Protein AF-A0A8K0L0D0-F1 (afdb_monomer_lite)

InterPro domains:
  IPR008979 Galactose-binding-like domain superfamily [SSF49785] (5-158)
  IPR013736 Xaa-Pro dipeptidyl-peptidase, C-terminal [PF08530] (2-153)

pLDDT: mean 93.92, std 4.26, range [81.12, 98.44]

Sequence (158 aa):
MSCADLDDMDVYILLRKLDKSGQPVLNLNIPWSDNLPIKTIAEIPEKERTEVILYAGPAGILRASHRAIDESRSMHPHWPFHPHEKEEKVTPGTVVRLDIGIWAMGIEYEAGESIQVEISGHIMGVNNFGTNKHSLNKGRHVVHFGAQHASRVILPFV

Secondary structure (DSSP, 8-state):
-EESS-S--EEEEEEEEE-TTSPBP-EESSPP-TT-S-SSGGGS-GGG-BTTTEE---EEEEEGGG----TTT-SBTTB---------PPPTT-----------------TT-EEEEEEESS--SSB-S--GGG----S-EE---BTTB---------

Structure (mmCIF, N/CA/C/O backbone):
data_AF-A0A8K0L0D0-F1
#
_entry.id   AF-A0A8K0L0D0-F1
#
loop_
_atom_site.group_PDB
_atom_site.id
_atom_site.type_symbol
_atom_site.label_atom_id
_atom_site.label_alt_id
_atom_site.label_comp_id
_atom_site.label_asym_id
_atom_site.label_entity_id
_atom_site.label_seq_id
_atom_site.pdbx_PDB_ins_code
_atom_site.Cartn_x
_atom_site.Cartn_y
_atom_site.Cartn_z
_atom_site.occupancy
_atom_site.B_iso_or_equiv
_atom_site.auth_seq_id
_atom_site.auth_comp_id
_atom_site.auth_asym_id
_atom_site.auth_atom_id
_atom_site.pdbx_PDB_model_num
ATOM 1 N N . MET A 1 1 ? -3.083 -4.996 12.586 1.00 97.06 1 MET A N 1
ATOM 2 C CA . MET A 1 1 ? -2.255 -3.787 12.790 1.00 97.06 1 MET A CA 1
ATOM 3 C C . MET A 1 1 ? -2.610 -3.146 14.123 1.00 97.06 1 MET A C 1
ATOM 5 O O . MET A 1 1 ? -3.669 -3.457 14.650 1.00 97.06 1 MET A O 1
ATOM 9 N N . SER A 1 2 ? -1.751 -2.298 14.682 1.00 97.94 2 SER A N 1
ATOM 10 C CA . SER A 1 2 ? -2.038 -1.532 15.907 1.00 97.94 2 SER A CA 1
ATOM 11 C C . SER A 1 2 ? -1.347 -0.168 15.880 1.00 97.94 2 SER A C 1
ATOM 13 O O . SER A 1 2 ? -0.314 -0.017 15.227 1.00 97.94 2 SER A O 1
ATOM 15 N N . CYS A 1 3 ? -1.869 0.788 16.644 1.00 98.44 3 CYS A N 1
ATOM 16 C CA . CYS A 1 3 ? -1.255 2.090 16.903 1.00 98.44 3 CYS A CA 1
ATOM 17 C C . CYS A 1 3 ? -1.426 2.423 18.386 1.00 98.44 3 CYS A C 1
ATOM 19 O O . CYS A 1 3 ? -2.513 2.231 18.920 1.00 98.44 3 CYS A O 1
ATOM 21 N N . ALA A 1 4 ? -0.365 2.863 19.064 1.00 98.19 4 ALA A N 1
ATOM 22 C CA . ALA A 1 4 ? -0.415 3.216 20.488 1.00 98.19 4 ALA A CA 1
ATOM 23 C C . ALA A 1 4 ? -0.760 4.696 20.732 1.00 98.19 4 ALA A C 1
ATOM 25 O O . ALA A 1 4 ? -1.119 5.064 21.846 1.00 98.19 4 ALA A O 1
ATOM 26 N N . ASP A 1 5 ? -0.646 5.533 19.701 1.00 98.06 5 ASP A N 1
ATOM 27 C CA . ASP A 1 5 ? -0.674 6.994 19.816 1.00 98.06 5 ASP A CA 1
ATOM 28 C C . ASP A 1 5 ? -2.020 7.621 19.411 1.00 98.06 5 ASP A C 1
ATOM 30 O O . ASP A 1 5 ? -2.241 8.814 19.646 1.00 98.06 5 ASP A O 1
ATOM 34 N N . LEU A 1 6 ? -2.900 6.834 18.784 1.00 97.88 6 LEU A N 1
ATOM 35 C CA . LEU A 1 6 ? -4.211 7.249 18.291 1.00 97.88 6 LEU A CA 1
ATOM 36 C C . LEU A 1 6 ? -5.202 6.083 18.339 1.00 97.88 6 LEU A C 1
ATOM 38 O O . LEU A 1 6 ? -4.806 4.918 18.312 1.00 97.88 6 LEU A O 1
ATOM 42 N N . ASP A 1 7 ? -6.489 6.414 18.384 1.00 97.88 7 ASP A N 1
ATOM 43 C CA . ASP A 1 7 ? -7.604 5.471 18.370 1.00 97.88 7 ASP A CA 1
ATOM 44 C C . ASP A 1 7 ? -8.116 5.126 16.953 1.00 97.88 7 ASP A C 1
ATOM 46 O O . ASP A 1 7 ? -9.210 4.584 16.771 1.00 97.88 7 ASP A O 1
ATOM 50 N N . ASP A 1 8 ? -7.328 5.447 15.926 1.00 97.75 8 ASP A N 1
ATOM 51 C CA . ASP A 1 8 ? -7.630 5.197 14.520 1.00 97.75 8 ASP A CA 1
ATOM 52 C C . ASP A 1 8 ? -6.338 5.126 13.689 1.00 97.75 8 ASP A C 1
ATOM 54 O O . ASP A 1 8 ? -5.265 5.519 14.152 1.00 97.75 8 ASP A O 1
ATOM 58 N N . MET A 1 9 ? -6.434 4.601 12.467 1.00 97.88 9 MET A N 1
ATOM 59 C CA . MET A 1 9 ? -5.317 4.485 11.522 1.00 97.88 9 MET A CA 1
ATOM 60 C C . MET A 1 9 ? -5.841 4.517 10.083 1.00 97.88 9 MET A C 1
ATOM 62 O O . MET A 1 9 ? -6.617 3.646 9.701 1.00 97.88 9 MET A O 1
ATOM 66 N N . ASP A 1 10 ? -5.355 5.440 9.260 1.00 97.44 10 ASP A N 1
ATOM 67 C CA . ASP A 1 10 ? -5.426 5.341 7.802 1.00 97.44 10 ASP A CA 1
ATOM 68 C C . ASP A 1 10 ? -4.268 4.474 7.311 1.00 97.44 10 ASP A C 1
ATOM 70 O O . ASP A 1 10 ? -3.099 4.785 7.558 1.00 97.44 10 ASP A O 1
ATOM 74 N N . VAL A 1 11 ? -4.580 3.379 6.626 1.00 97.69 11 VAL A N 1
ATOM 75 C CA . VAL A 1 11 ? -3.593 2.433 6.105 1.00 97.69 11 VAL A CA 1
ATOM 76 C C . VAL A 1 11 ? -3.693 2.390 4.592 1.00 97.69 11 VAL A C 1
ATOM 78 O O . VAL A 1 11 ? -4.766 2.159 4.039 1.00 97.69 11 VAL A O 1
ATOM 81 N N . TYR A 1 12 ? -2.554 2.592 3.941 1.00 96.62 12 TYR A N 1
ATOM 82 C CA . TYR A 1 12 ? -2.384 2.572 2.498 1.00 96.62 12 TYR A CA 1
ATOM 83 C C . TYR A 1 12 ? -1.539 1.361 2.121 1.00 96.62 12 TYR A C 1
ATOM 85 O O . TYR A 1 12 ? -0.509 1.101 2.747 1.00 96.62 12 TYR A O 1
ATOM 93 N N . ILE A 1 13 ? -1.969 0.653 1.085 1.00 97.31 13 ILE A N 1
ATOM 94 C CA . ILE A 1 13 ? -1.271 -0.471 0.471 1.00 97.31 13 ILE A CA 1
ATOM 95 C C . ILE A 1 13 ? -0.957 -0.100 -0.973 1.00 97.31 13 ILE A C 1
ATOM 97 O O . ILE A 1 13 ? -1.816 0.451 -1.662 1.00 97.31 13 ILE A O 1
ATOM 101 N N . LEU A 1 14 ? 0.243 -0.431 -1.438 1.00 96.94 14 LEU A N 1
ATOM 102 C CA . LEU A 1 14 ? 0.606 -0.385 -2.852 1.00 96.94 14 LEU A CA 1
ATOM 103 C C . LEU A 1 14 ? 1.328 -1.678 -3.224 1.00 96.94 14 LEU A C 1
ATOM 105 O O . LEU A 1 14 ? 2.245 -2.101 -2.521 1.00 96.94 14 LEU A O 1
ATOM 109 N N . LEU A 1 15 ? 0.923 -2.298 -4.330 1.00 96.81 15 LEU A N 1
ATOM 110 C CA . LEU A 1 15 ? 1.642 -3.428 -4.910 1.00 96.81 15 LEU A CA 1
ATOM 111 C C . LEU A 1 15 ? 2.487 -2.937 -6.083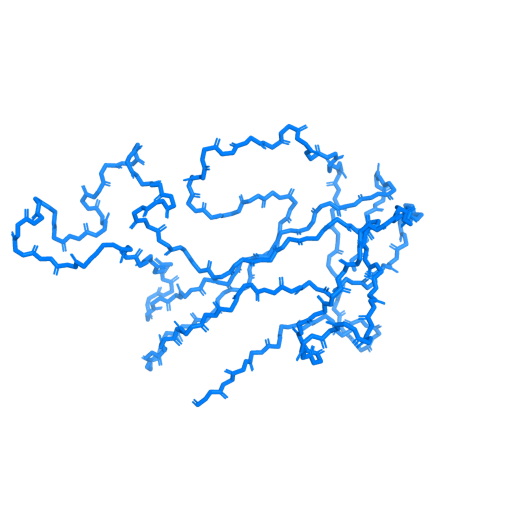 1.00 96.81 15 LEU A C 1
ATOM 113 O O . LEU A 1 15 ? 1.940 -2.619 -7.134 1.00 96.81 15 LEU A O 1
ATOM 117 N N . ARG A 1 16 ? 3.812 -2.880 -5.934 1.00 96.25 16 ARG A N 1
ATOM 118 C CA . ARG A 1 16 ? 4.705 -2.517 -7.043 1.00 96.25 16 ARG A CA 1
ATOM 119 C C . ARG A 1 16 ? 5.211 -3.745 -7.772 1.00 96.25 16 ARG A C 1
ATOM 121 O O . ARG A 1 16 ? 5.564 -4.748 -7.154 1.00 96.25 16 ARG A O 1
ATOM 128 N N . LYS A 1 17 ? 5.330 -3.624 -9.090 1.00 97.19 17 LYS A N 1
ATOM 129 C CA . LYS A 1 17 ? 6.169 -4.511 -9.892 1.00 97.19 17 LYS A CA 1
ATOM 130 C C . LYS A 1 17 ? 7.613 -4.016 -9.831 1.00 97.19 17 LYS A C 1
ATOM 132 O O . LYS A 1 17 ? 7.862 -2.826 -10.012 1.00 97.19 17 LYS A O 1
ATOM 137 N N . LEU A 1 18 ? 8.543 -4.928 -9.588 1.00 98.00 18 LEU A N 1
ATOM 138 C CA . LEU A 1 18 ? 9.977 -4.701 -9.689 1.00 98.00 18 LEU A CA 1
ATOM 139 C C . LEU A 1 18 ? 10.521 -5.464 -10.896 1.00 98.00 18 LEU A C 1
ATOM 141 O O . LEU A 1 18 ? 10.148 -6.620 -11.114 1.00 98.00 18 LEU A O 1
ATOM 145 N N . ASP A 1 19 ? 11.410 -4.830 -11.653 1.00 97.31 19 ASP A N 1
ATOM 146 C CA . ASP A 1 19 ? 12.125 -5.481 -12.746 1.00 97.31 19 ASP A CA 1
ATOM 147 C C . ASP A 1 19 ? 13.165 -6.496 -12.226 1.00 97.31 19 ASP A C 1
ATOM 149 O O . ASP A 1 19 ? 13.352 -6.685 -11.020 1.00 97.31 19 ASP A O 1
ATOM 153 N N . LYS A 1 20 ? 13.885 -7.148 -13.145 1.00 98.00 20 LYS A N 1
ATOM 154 C CA . LYS A 1 20 ? 14.907 -8.166 -12.825 1.00 98.00 20 LYS A CA 1
ATOM 155 C C . LYS A 1 20 ? 16.096 -7.631 -12.020 1.00 98.00 20 LYS A C 1
ATOM 157 O O . LYS A 1 20 ? 16.855 -8.415 -11.457 1.00 98.00 20 LYS A O 1
ATOM 162 N N . SER A 1 21 ? 16.282 -6.314 -11.993 1.00 97.44 21 SER A N 1
ATOM 163 C CA . SER A 1 21 ? 17.300 -5.630 -11.193 1.00 97.44 21 SER A CA 1
ATOM 164 C C . SER A 1 21 ? 16.758 -5.117 -9.853 1.00 97.44 21 SER A C 1
ATOM 166 O O . SER A 1 21 ? 17.490 -4.491 -9.085 1.00 97.44 21 SER A O 1
ATOM 168 N N . GLY A 1 22 ? 15.486 -5.396 -9.554 1.00 97.06 22 GLY A N 1
ATOM 169 C CA . GLY A 1 22 ? 14.802 -4.947 -8.349 1.00 97.06 22 GLY A CA 1
ATOM 170 C C . GLY A 1 22 ? 14.352 -3.487 -8.403 1.00 97.06 22 GLY A C 1
ATOM 171 O O . GLY A 1 22 ? 14.004 -2.938 -7.359 1.00 97.06 22 GLY A O 1
ATOM 172 N N . GLN A 1 23 ? 14.368 -2.836 -9.572 1.00 96.25 23 GLN A N 1
ATOM 173 C CA . GLN A 1 23 ? 13.918 -1.449 -9.700 1.00 96.25 23 GLN A CA 1
ATOM 174 C C . GLN A 1 23 ? 12.399 -1.372 -9.903 1.00 96.25 23 GLN A C 1
ATOM 176 O O . GLN A 1 23 ? 11.848 -2.177 -10.657 1.00 96.25 23 GLN A O 1
ATOM 181 N N . PRO A 1 24 ? 11.703 -0.406 -9.271 1.00 94.81 24 PRO A N 1
ATOM 182 C CA . PRO A 1 24 ? 10.275 -0.206 -9.487 1.00 94.81 24 PRO A CA 1
ATOM 183 C C . PRO A 1 24 ? 9.935 0.099 -10.947 1.00 94.81 24 PRO A C 1
ATOM 185 O O . PRO A 1 24 ? 10.475 1.030 -11.545 1.00 94.81 24 PRO A O 1
ATOM 188 N N . VAL A 1 25 ? 8.979 -0.649 -11.491 1.00 94.75 25 VAL A N 1
ATOM 189 C CA . VAL A 1 25 ? 8.440 -0.441 -12.834 1.00 94.75 25 VAL A CA 1
ATOM 190 C C . VAL A 1 25 ? 7.230 0.481 -12.748 1.00 94.75 25 VAL A C 1
ATOM 192 O O . VAL A 1 25 ? 6.316 0.263 -11.954 1.00 94.75 25 VAL A O 1
ATOM 195 N N . LEU A 1 26 ? 7.212 1.501 -13.601 1.00 94.25 26 LEU A N 1
ATOM 196 C CA . LEU A 1 26 ? 6.031 2.317 -13.858 1.00 94.25 26 LEU A CA 1
ATOM 197 C C . LEU A 1 26 ? 5.438 1.916 -15.209 1.00 94.25 26 LEU A C 1
ATOM 199 O O . LEU A 1 26 ? 6.172 1.609 -16.146 1.00 94.25 26 LEU A O 1
ATOM 203 N N . ASN A 1 27 ? 4.115 1.952 -15.316 1.00 93.00 27 ASN A N 1
ATOM 204 C CA . ASN A 1 27 ? 3.415 1.825 -16.587 1.00 93.00 27 ASN A CA 1
ATOM 205 C C . ASN A 1 27 ? 3.038 3.212 -17.121 1.00 93.00 27 ASN A C 1
ATOM 207 O O . ASN A 1 27 ? 2.626 4.077 -16.350 1.00 93.00 27 ASN A O 1
ATOM 211 N N . LEU A 1 28 ? 3.144 3.416 -18.435 1.00 93.56 28 LEU A N 1
ATOM 212 C CA . LEU A 1 28 ? 2.602 4.599 -19.098 1.00 93.56 28 LEU A CA 1
ATOM 213 C C . LEU A 1 28 ? 1.125 4.343 -19.436 1.00 93.56 28 LEU A C 1
ATOM 215 O O . LEU A 1 28 ? 0.800 3.374 -20.118 1.00 93.56 28 LEU A O 1
ATOM 219 N N . ASN A 1 29 ? 0.225 5.203 -18.962 1.00 90.88 29 ASN A N 1
ATOM 220 C CA . ASN A 1 29 ? -1.223 5.038 -19.161 1.00 90.88 29 ASN A CA 1
ATOM 221 C C . ASN A 1 29 ? -1.692 5.423 -20.567 1.00 90.88 29 ASN A C 1
ATOM 223 O O . ASN A 1 29 ? -2.797 5.071 -20.974 1.00 90.88 29 ASN A O 1
ATOM 227 N N . ILE A 1 30 ? -0.858 6.150 -21.307 1.00 88.25 30 ILE A N 1
ATOM 228 C CA . ILE A 1 30 ? -1.079 6.449 -22.718 1.00 88.25 30 ILE A CA 1
ATOM 229 C C . ILE A 1 30 ? -0.272 5.468 -23.576 1.00 88.25 30 ILE A C 1
ATOM 231 O O . ILE A 1 30 ? 0.855 5.133 -23.209 1.00 88.25 30 ILE A O 1
ATOM 235 N N . PRO A 1 31 ? -0.807 5.009 -24.721 1.00 88.25 31 PRO A N 1
ATOM 236 C CA . PRO A 1 31 ? -0.075 4.109 -25.596 1.00 88.25 31 PRO A CA 1
ATOM 237 C C . PRO A 1 31 ? 1.250 4.722 -26.048 1.00 88.25 31 PRO A C 1
ATOM 239 O O . PRO A 1 31 ? 1.294 5.863 -26.519 1.00 88.25 31 PRO A O 1
ATOM 242 N N . TRP A 1 32 ? 2.321 3.935 -25.962 1.00 89.50 32 TRP A N 1
ATOM 243 C CA . TRP A 1 32 ? 3.573 4.270 -26.626 1.00 89.50 32 TRP A CA 1
ATOM 244 C C . TRP A 1 32 ? 3.311 4.446 -28.125 1.00 89.50 32 TRP A C 1
ATOM 246 O O . TRP A 1 32 ? 2.723 3.579 -28.769 1.00 89.50 32 TRP A O 1
ATOM 256 N N . SER A 1 33 ? 3.713 5.590 -28.678 1.00 87.44 33 SER A N 1
ATOM 257 C CA . SER A 1 33 ? 3.561 5.890 -30.102 1.00 87.44 33 SER A CA 1
ATOM 258 C C . SER A 1 33 ? 4.711 6.752 -30.608 1.00 87.44 33 SER A C 1
ATOM 260 O O . SER A 1 33 ? 5.366 7.464 -29.840 1.00 87.44 33 SER A O 1
ATOM 262 N N . ASP A 1 34 ? 4.942 6.716 -31.920 1.00 85.94 34 ASP A N 1
ATOM 263 C CA . ASP A 1 34 ? 6.039 7.456 -32.551 1.00 85.94 34 ASP A CA 1
ATOM 264 C C . ASP A 1 34 ? 5.919 8.972 -32.369 1.00 85.94 34 ASP A C 1
ATOM 266 O O . ASP A 1 34 ? 6.938 9.658 -32.282 1.00 85.94 34 ASP A O 1
ATOM 270 N N . ASN A 1 35 ? 4.689 9.465 -32.206 1.00 87.19 35 ASN A N 1
ATOM 271 C CA . ASN A 1 35 ? 4.370 10.878 -32.015 1.00 87.19 35 ASN A CA 1
ATOM 272 C C . ASN A 1 35 ? 4.651 11.393 -30.595 1.00 87.19 35 ASN A C 1
ATOM 274 O O . ASN A 1 35 ? 4.577 12.602 -30.372 1.00 87.19 35 ASN A O 1
ATOM 278 N N . LEU A 1 36 ? 4.955 10.519 -29.628 1.00 89.19 36 LEU A N 1
ATOM 279 C CA . LEU A 1 36 ? 5.376 10.976 -28.306 1.00 89.19 36 LEU A CA 1
ATOM 280 C C . LEU A 1 36 ? 6.807 11.535 -28.380 1.00 89.19 36 LEU A C 1
ATOM 282 O O . LEU A 1 36 ? 7.697 10.859 -28.913 1.00 89.19 36 LEU A O 1
ATOM 286 N N . PRO A 1 37 ? 7.051 12.736 -27.814 1.00 87.88 37 PRO A N 1
ATOM 287 C CA . PRO A 1 37 ? 8.378 13.354 -27.792 1.00 87.88 37 PRO A CA 1
ATOM 288 C C . PRO A 1 37 ? 9.355 12.626 -26.857 1.00 87.88 37 PRO A C 1
ATOM 290 O O . PRO A 1 37 ? 10.554 12.874 -26.916 1.00 87.88 37 PRO A O 1
ATOM 293 N N . ILE A 1 38 ? 8.837 11.735 -26.010 1.00 89.88 38 ILE A N 1
ATOM 294 C CA . ILE A 1 38 ? 9.576 10.884 -25.079 1.00 89.88 38 ILE A CA 1
ATOM 295 C C . ILE A 1 38 ? 9.537 9.428 -25.548 1.00 89.88 38 ILE A C 1
ATOM 297 O O . ILE A 1 38 ? 8.541 8.977 -26.122 1.00 89.88 38 ILE A O 1
ATOM 301 N N . LYS A 1 39 ? 10.603 8.681 -25.272 1.00 90.19 39 LYS A N 1
ATOM 302 C CA . LYS A 1 39 ? 10.738 7.253 -25.596 1.00 90.19 39 LYS A CA 1
ATOM 303 C C . LYS A 1 39 ? 10.899 6.371 -24.363 1.00 90.19 39 LYS A C 1
ATOM 305 O O . LYS A 1 39 ? 1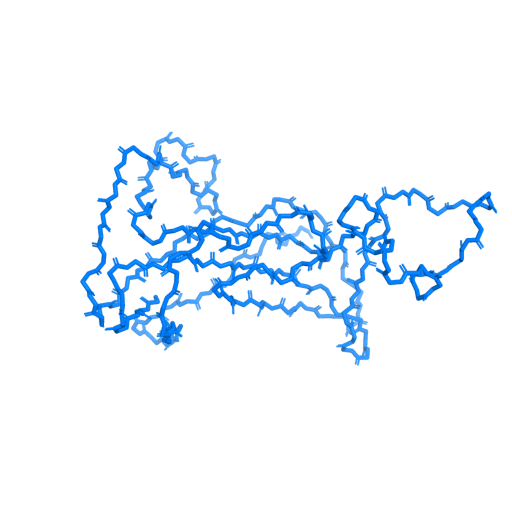0.719 5.161 -24.461 1.00 90.19 39 LYS A O 1
ATOM 310 N N . THR A 1 40 ? 11.175 6.960 -23.201 1.00 91.94 40 THR A N 1
ATOM 311 C CA . THR A 1 40 ? 11.257 6.244 -21.924 1.00 91.94 40 THR A CA 1
ATOM 312 C C . THR A 1 40 ? 10.566 7.017 -20.802 1.00 91.94 40 THR A C 1
ATOM 314 O O . THR A 1 40 ? 10.425 8.237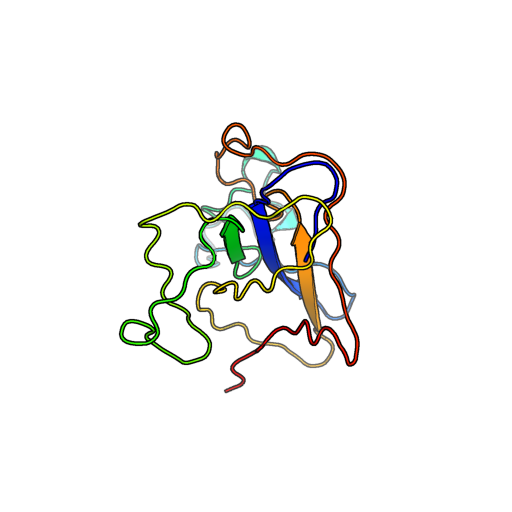 -20.855 1.00 91.94 40 THR A O 1
ATOM 317 N N . ILE A 1 41 ? 10.154 6.323 -19.736 1.00 92.19 41 ILE A N 1
ATOM 318 C CA . ILE A 1 41 ? 9.568 6.971 -18.546 1.00 92.19 41 ILE A CA 1
ATOM 319 C C . ILE A 1 41 ? 10.586 7.890 -17.853 1.00 92.19 41 ILE A C 1
ATOM 321 O O . ILE A 1 41 ? 10.215 8.915 -17.281 1.00 92.19 41 ILE A O 1
ATOM 325 N N . ALA A 1 42 ? 11.876 7.553 -17.934 1.00 91.44 42 ALA A N 1
ATOM 326 C CA . ALA A 1 42 ? 12.955 8.348 -17.360 1.00 91.44 42 ALA A CA 1
ATOM 327 C C . ALA A 1 42 ? 13.066 9.749 -17.991 1.00 91.44 42 ALA A C 1
ATOM 329 O O . ALA A 1 42 ? 13.456 10.688 -17.300 1.00 91.44 42 ALA A O 1
ATOM 330 N N . GLU A 1 43 ? 12.670 9.906 -19.257 1.00 93.88 43 GLU A N 1
ATOM 331 C CA . GLU A 1 43 ? 12.650 11.195 -19.962 1.00 93.88 43 GLU A CA 1
ATOM 332 C C . GLU A 1 43 ? 11.496 12.111 -19.534 1.00 93.88 43 GLU A C 1
ATOM 334 O O . GLU A 1 43 ? 11.556 13.314 -19.785 1.00 93.88 43 GLU A O 1
ATOM 339 N N . ILE A 1 44 ? 10.458 11.583 -18.870 1.00 92.62 44 ILE A N 1
ATOM 340 C CA . ILE A 1 44 ? 9.334 12.397 -18.392 1.00 92.62 44 ILE A CA 1
ATOM 341 C C . ILE A 1 44 ? 9.847 13.356 -17.311 1.00 92.62 44 ILE A C 1
ATOM 343 O O . ILE A 1 44 ? 10.368 12.875 -16.290 1.00 92.62 44 ILE A O 1
ATOM 347 N N . PRO A 1 45 ? 9.672 14.683 -17.472 1.00 91.88 45 PRO A N 1
ATOM 348 C CA . PRO A 1 45 ? 10.036 15.655 -16.450 1.00 91.88 45 PRO A CA 1
ATOM 349 C C . PRO A 1 45 ? 9.355 15.336 -15.120 1.00 91.88 45 PRO A C 1
ATOM 351 O O . PRO A 1 45 ? 8.164 15.047 -15.087 1.00 91.88 45 PRO A O 1
ATOM 354 N N . GLU A 1 46 ? 10.080 15.426 -14.005 1.00 88.88 46 GLU A N 1
ATOM 355 C CA . GLU A 1 46 ? 9.566 15.039 -12.679 1.00 88.88 46 GLU A CA 1
ATOM 356 C C . GLU A 1 46 ? 8.229 15.713 -12.329 1.00 88.88 46 GLU A C 1
ATOM 358 O O . GLU A 1 46 ? 7.299 15.051 -11.881 1.00 88.88 46 GLU A O 1
ATOM 363 N N . LYS A 1 47 ? 8.092 17.009 -12.636 1.00 88.75 47 LYS A N 1
ATOM 364 C CA . LYS A 1 47 ? 6.858 17.788 -12.424 1.00 88.75 47 LYS A CA 1
ATOM 365 C C . LYS A 1 47 ? 5.642 17.269 -13.214 1.00 88.75 47 LYS A C 1
ATOM 367 O O . LYS A 1 47 ? 4.513 17.599 -12.872 1.00 88.75 47 LYS A O 1
ATOM 372 N N . GLU A 1 48 ? 5.875 16.513 -14.285 1.00 89.44 48 GLU A N 1
ATOM 373 C CA . GLU A 1 48 ? 4.848 15.937 -15.162 1.00 89.44 48 GLU A CA 1
ATOM 374 C C . GLU A 1 48 ? 4.545 14.475 -14.804 1.00 89.44 48 GLU A C 1
ATOM 376 O O . GLU A 1 48 ? 3.522 13.946 -15.236 1.00 89.44 48 GLU A O 1
ATOM 381 N N . ARG A 1 49 ? 5.371 13.835 -13.958 1.00 91.38 49 ARG A N 1
ATOM 382 C CA . ARG A 1 49 ? 5.160 12.469 -13.453 1.00 91.38 49 ARG A CA 1
ATOM 383 C C . ARG A 1 49 ? 3.993 12.439 -12.470 1.00 91.38 49 ARG A C 1
ATOM 385 O O . ARG A 1 49 ? 4.164 12.496 -11.254 1.00 91.38 49 ARG A O 1
ATOM 392 N N . THR A 1 50 ? 2.797 12.356 -13.028 1.00 92.38 50 THR A N 1
ATOM 393 C CA . THR A 1 50 ? 1.518 12.337 -12.315 1.00 92.38 50 THR A CA 1
ATOM 394 C C . THR A 1 50 ? 0.801 11.021 -12.572 1.00 92.38 50 THR A C 1
ATOM 396 O O . THR A 1 50 ? 1.068 10.352 -13.573 1.00 92.38 50 THR A O 1
ATOM 399 N N . GLU A 1 51 ? -0.123 10.646 -11.689 1.00 91.12 51 GLU A N 1
ATOM 400 C CA . GLU A 1 51 ? -0.878 9.394 -11.836 1.00 91.12 51 GLU A CA 1
ATOM 401 C C . GLU A 1 51 ? -1.720 9.334 -13.126 1.00 91.12 51 GLU A C 1
ATOM 403 O O . GLU A 1 51 ? -2.083 8.261 -13.600 1.00 91.12 51 GLU A O 1
ATOM 408 N N . VAL A 1 52 ? -2.008 10.499 -13.719 1.00 89.81 52 VAL A N 1
ATOM 409 C CA . VAL A 1 52 ? -2.749 10.619 -14.980 1.00 89.81 52 VAL A CA 1
ATOM 410 C C . VAL A 1 52 ? -2.003 9.910 -16.106 1.00 89.81 52 VAL A C 1
ATOM 412 O O . VAL A 1 52 ? -2.612 9.190 -16.894 1.00 89.81 52 VAL A O 1
ATOM 415 N N . ILE A 1 53 ? -0.682 10.079 -16.172 1.00 92.06 53 ILE A N 1
ATOM 416 C CA . ILE A 1 53 ? 0.141 9.500 -17.240 1.00 92.06 53 ILE A CA 1
ATOM 417 C C . ILE A 1 53 ? 0.944 8.283 -16.785 1.00 92.06 53 ILE A C 1
ATOM 419 O O . ILE A 1 53 ? 1.324 7.477 -17.630 1.00 92.06 53 ILE A O 1
ATOM 423 N N . LEU A 1 54 ? 1.194 8.127 -15.485 1.00 94.56 54 LEU A N 1
ATOM 424 C CA . LEU A 1 54 ? 2.005 7.046 -14.937 1.00 94.56 54 LEU A CA 1
ATOM 425 C C . LEU A 1 54 ? 1.241 6.239 -13.906 1.00 94.56 54 LEU A C 1
ATOM 427 O O . LEU A 1 54 ? 0.574 6.774 -13.032 1.00 94.56 54 LEU A O 1
ATOM 431 N N . TYR A 1 55 ? 1.433 4.934 -13.948 1.00 93.50 55 TYR A N 1
ATOM 432 C CA . TYR A 1 55 ? 0.809 4.011 -13.028 1.00 93.50 55 TYR A CA 1
ATOM 433 C C . TYR A 1 55 ? 1.860 3.198 -12.275 1.00 93.50 55 TYR A C 1
ATOM 435 O O . TYR A 1 55 ? 2.729 2.574 -12.882 1.00 93.50 55 TYR A O 1
ATOM 443 N N . ALA A 1 56 ? 1.791 3.236 -10.942 1.00 94.62 56 ALA A N 1
ATOM 444 C CA . ALA A 1 56 ? 2.780 2.619 -10.053 1.00 94.62 56 ALA A CA 1
ATOM 445 C C . ALA A 1 56 ? 2.397 1.225 -9.541 1.00 94.62 56 ALA A C 1
ATOM 447 O O . ALA A 1 56 ? 3.236 0.560 -8.935 1.00 94.62 56 ALA A O 1
ATOM 448 N N . GLY A 1 57 ? 1.151 0.799 -9.748 1.00 95.00 57 GLY A N 1
ATOM 449 C CA . GLY A 1 57 ? 0.634 -0.447 -9.194 1.00 95.00 57 GLY A CA 1
ATOM 450 C C . GLY A 1 57 ? -0.699 -0.276 -8.465 1.00 95.00 57 GLY A C 1
ATOM 451 O O . GLY A 1 57 ? -1.101 0.854 -8.171 1.00 95.00 57 GLY A O 1
ATOM 452 N N . PRO A 1 58 ? -1.413 -1.384 -8.200 1.00 94.88 58 PRO A N 1
ATOM 453 C CA . PRO A 1 58 ? -2.735 -1.318 -7.607 1.00 94.88 58 PRO A CA 1
ATOM 454 C C . PRO A 1 58 ? -2.624 -0.964 -6.134 1.00 94.88 58 PRO A C 1
ATOM 456 O O . PRO A 1 58 ? -1.742 -1.442 -5.413 1.00 94.88 58 PRO A O 1
ATOM 459 N N . ALA A 1 59 ? -3.533 -0.098 -5.704 1.00 94.88 59 ALA A N 1
ATOM 460 C CA . ALA A 1 59 ? -3.544 0.456 -4.366 1.00 94.88 59 ALA A CA 1
ATOM 461 C C . ALA A 1 59 ? -4.785 0.012 -3.589 1.00 94.88 59 ALA A C 1
ATOM 463 O O . ALA A 1 59 ? -5.841 -0.262 -4.161 1.00 94.88 59 ALA A O 1
ATOM 464 N N . GLY A 1 60 ? -4.646 -0.028 -2.270 1.00 95.44 60 GLY A N 1
ATOM 465 C CA . GLY A 1 60 ? -5.741 -0.196 -1.324 1.00 95.44 60 GLY A CA 1
ATOM 466 C C . GLY A 1 60 ? -5.637 0.853 -0.225 1.00 95.44 60 GLY A C 1
ATOM 467 O O . GLY A 1 60 ? -4.537 1.260 0.147 1.00 95.44 60 GLY A O 1
ATOM 468 N N . ILE A 1 61 ? -6.773 1.302 0.296 1.00 95.56 61 ILE A N 1
ATOM 469 C CA . ILE A 1 61 ? -6.827 2.237 1.421 1.00 95.56 61 ILE A CA 1
ATOM 470 C C . ILE A 1 61 ? -7.963 1.839 2.356 1.00 95.56 61 ILE A C 1
ATOM 472 O O . ILE A 1 61 ? -9.063 1.528 1.905 1.00 95.56 61 ILE A O 1
ATOM 476 N N . LEU A 1 62 ? -7.705 1.865 3.661 1.00 97.44 62 LEU A N 1
ATOM 477 C CA . LEU A 1 62 ? -8.742 1.684 4.669 1.00 97.44 62 LEU A CA 1
ATOM 478 C C . LEU A 1 62 ? -8.425 2.496 5.924 1.00 97.44 62 LEU A C 1
ATOM 480 O O . LEU A 1 62 ? -7.307 2.449 6.440 1.00 97.44 62 LEU A O 1
ATOM 484 N N . ARG A 1 63 ? -9.441 3.185 6.449 1.00 97.75 63 ARG A N 1
ATOM 485 C CA . ARG A 1 63 ? -9.437 3.726 7.810 1.00 97.75 63 ARG A CA 1
ATOM 486 C C . ARG A 1 63 ? -9.895 2.644 8.782 1.00 97.75 63 ARG A C 1
ATOM 488 O O . ARG A 1 63 ? -10.965 2.067 8.597 1.00 97.75 63 ARG A O 1
ATOM 495 N N . ALA A 1 64 ? -9.112 2.369 9.820 1.00 98.12 64 ALA A N 1
ATOM 496 C CA . ALA A 1 64 ? -9.334 1.250 10.732 1.00 98.12 64 ALA A CA 1
ATOM 497 C C . ALA A 1 64 ? -10.688 1.301 11.456 1.00 98.12 64 ALA A C 1
ATOM 499 O O . ALA A 1 64 ? -11.282 0.248 11.709 1.00 98.12 64 ALA A O 1
ATOM 500 N N . SER A 1 65 ? -11.210 2.491 11.756 1.00 98.19 65 SER A N 1
ATOM 501 C CA . SER A 1 65 ? -12.556 2.645 12.319 1.00 98.19 65 SER A CA 1
ATOM 502 C C . SER A 1 65 ? -13.686 2.258 11.359 1.00 98.19 65 SER A C 1
ATOM 504 O O . SER A 1 65 ? -14.764 1.893 11.815 1.00 98.19 65 SER A O 1
ATOM 506 N N . HIS A 1 66 ? -13.440 2.221 10.049 1.00 98.06 66 HIS A N 1
ATOM 507 C CA . HIS A 1 66 ? -14.411 1.802 9.033 1.00 98.06 66 HIS A CA 1
ATOM 508 C C . HIS A 1 66 ? -14.236 0.346 8.572 1.00 98.06 66 HIS A C 1
ATOM 510 O O . HIS A 1 66 ? -14.783 -0.052 7.548 1.00 98.06 66 HIS A O 1
ATOM 516 N N . ARG A 1 67 ? -13.498 -0.475 9.324 1.00 97.88 67 ARG A N 1
ATOM 517 C CA . ARG A 1 67 ? -13.186 -1.876 8.975 1.00 97.88 67 ARG A CA 1
ATOM 518 C C . ARG A 1 67 ? -14.382 -2.835 8.904 1.00 97.88 67 ARG A C 1
ATOM 520 O O . ARG A 1 67 ? -14.165 -4.009 8.625 1.00 97.88 67 ARG A O 1
ATOM 527 N N . ALA A 1 68 ? -15.600 -2.398 9.233 1.00 97.94 68 ALA A N 1
ATOM 528 C CA . ALA A 1 68 ? -16.787 -3.249 9.163 1.00 97.94 68 ALA A CA 1
ATOM 529 C C . ALA A 1 68 ? -16.955 -3.814 7.743 1.00 97.94 68 ALA A C 1
ATOM 531 O O . ALA A 1 68 ? -16.644 -3.126 6.773 1.00 97.94 68 ALA A O 1
ATOM 532 N N . ILE A 1 69 ? -17.434 -5.051 7.622 1.00 97.69 69 ILE A N 1
ATOM 533 C CA . ILE A 1 69 ? -17.657 -5.726 6.338 1.00 97.69 69 ILE A CA 1
ATOM 534 C C . ILE A 1 69 ? -19.102 -6.211 6.305 1.00 97.69 69 ILE A C 1
ATOM 536 O O . ILE A 1 69 ? -19.571 -6.813 7.271 1.00 97.69 69 ILE A O 1
ATOM 540 N N . ASP A 1 70 ? -19.793 -5.954 5.198 1.00 97.50 70 ASP A N 1
ATOM 541 C CA . ASP A 1 70 ? -21.073 -6.586 4.885 1.00 97.50 70 ASP A CA 1
ATOM 542 C C . ASP A 1 70 ? -20.847 -7.685 3.843 1.00 97.50 70 ASP A C 1
ATOM 544 O O . ASP A 1 70 ? -20.803 -7.437 2.636 1.00 97.50 70 ASP A O 1
ATOM 548 N N . GLU A 1 71 ? -20.710 -8.918 4.329 1.00 96.62 71 GLU A N 1
ATOM 549 C CA . GLU A 1 71 ? -20.413 -10.083 3.492 1.00 96.62 71 GLU A CA 1
ATOM 550 C C . GLU A 1 71 ? -21.517 -10.400 2.478 1.00 96.62 71 GLU A C 1
ATOM 552 O O . GLU A 1 71 ? -21.244 -11.019 1.453 1.00 96.62 71 GLU A O 1
ATOM 557 N 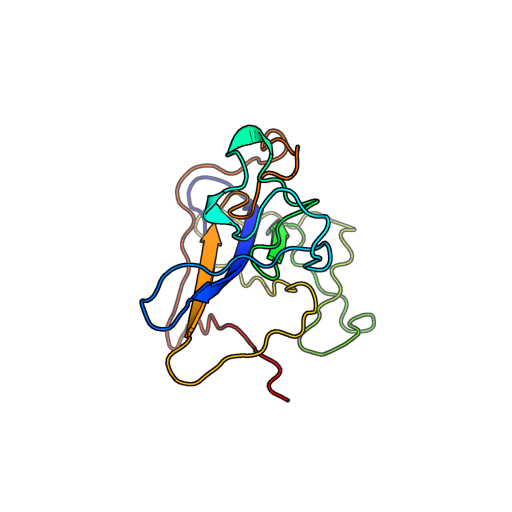N . SER A 1 72 ? -22.756 -9.952 2.716 1.00 97.31 72 SER A N 1
ATOM 558 C CA . SER A 1 72 ? -23.858 -10.157 1.767 1.00 97.31 72 SER A CA 1
ATOM 559 C C . SER A 1 72 ? -23.724 -9.295 0.506 1.00 97.31 72 SER A C 1
ATOM 561 O O . SER A 1 72 ? -24.325 -9.601 -0.524 1.00 97.31 72 SER A O 1
ATOM 563 N N . ARG A 1 73 ? -22.919 -8.227 0.584 1.00 97.44 73 ARG A N 1
ATOM 564 C CA . ARG A 1 73 ? -22.639 -7.278 -0.502 1.00 97.44 73 ARG A CA 1
ATOM 565 C C . ARG A 1 73 ? -21.224 -7.416 -1.062 1.00 97.44 73 ARG A C 1
ATOM 567 O O . ARG A 1 73 ? -20.924 -6.802 -2.086 1.00 97.44 73 ARG A O 1
ATOM 574 N N . SER A 1 74 ? -20.359 -8.194 -0.411 1.00 95.94 74 SER A N 1
ATOM 575 C CA . SER A 1 74 ? -19.025 -8.522 -0.916 1.00 95.94 74 SER A CA 1
ATOM 576 C C . SER A 1 74 ? -19.141 -9.214 -2.278 1.00 95.94 74 SER A C 1
ATOM 578 O O . SER A 1 74 ? -19.761 -10.267 -2.410 1.00 95.94 74 SER A O 1
ATOM 580 N N . MET A 1 75 ? -18.517 -8.641 -3.310 1.00 91.00 75 MET A N 1
ATOM 581 C CA . MET A 1 75 ? -18.531 -9.217 -4.665 1.00 91.00 75 MET A CA 1
ATOM 582 C C . MET A 1 75 ? -17.687 -10.497 -4.773 1.00 91.00 75 MET A C 1
ATOM 584 O O . MET A 1 75 ? -17.882 -11.295 -5.686 1.00 91.00 75 MET A O 1
ATOM 588 N N . HIS A 1 76 ? -16.718 -10.678 -3.872 1.00 90.88 76 HIS A N 1
ATOM 589 C CA . HIS A 1 76 ? -15.797 -11.812 -3.832 1.00 90.88 76 HIS A CA 1
ATOM 590 C C . HIS A 1 76 ? -15.236 -11.970 -2.402 1.00 90.88 76 HIS A C 1
ATOM 592 O O . HIS A 1 76 ? -15.051 -10.952 -1.734 1.00 90.88 76 HIS A O 1
ATOM 598 N N . PRO A 1 77 ? -14.853 -13.179 -1.931 1.00 88.38 77 PRO A N 1
ATOM 599 C CA . PRO A 1 77 ? -14.262 -13.381 -0.592 1.00 88.38 77 PRO A CA 1
ATOM 600 C C . PRO A 1 77 ? -12.969 -12.597 -0.303 1.00 88.38 77 PRO A C 1
ATOM 602 O O . PRO A 1 77 ? -12.495 -12.546 0.830 1.00 88.38 77 PRO A O 1
ATOM 605 N N . HIS A 1 78 ? -12.349 -12.032 -1.340 1.00 87.94 78 HIS A N 1
ATOM 606 C CA . HIS A 1 78 ? -11.139 -11.202 -1.255 1.00 87.94 78 HIS A CA 1
ATOM 607 C C . HIS A 1 78 ? -11.372 -9.766 -1.744 1.00 87.94 78 HIS A C 1
ATOM 609 O O . HIS A 1 78 ? -10.420 -9.023 -1.953 1.00 87.94 78 HIS A O 1
ATOM 615 N N . TRP A 1 79 ? -12.638 -9.384 -1.927 1.00 90.56 79 TRP A N 1
ATOM 616 C CA . TRP A 1 79 ? -13.069 -8.036 -2.282 1.00 90.56 79 TRP A CA 1
ATOM 617 C C . TRP A 1 79 ? -14.164 -7.588 -1.299 1.00 90.56 79 TRP A C 1
ATOM 619 O O . TRP A 1 79 ? -15.355 -7.655 -1.626 1.00 90.56 79 TRP A O 1
ATOM 629 N N . PRO A 1 80 ? -13.775 -7.218 -0.062 1.00 94.31 80 PRO A N 1
ATOM 630 C CA . PRO A 1 80 ? -14.727 -6.934 1.002 1.00 94.31 80 PRO A CA 1
ATOM 631 C C . PRO A 1 80 ? -15.529 -5.671 0.695 1.00 94.31 80 PRO A C 1
ATOM 633 O O . PRO A 1 80 ? -14.982 -4.659 0.249 1.00 94.31 80 PRO A O 1
ATOM 636 N N . PHE A 1 81 ? -16.831 -5.713 0.974 1.00 97.19 81 PHE A N 1
ATOM 637 C CA . PHE A 1 81 ? -17.660 -4.516 0.951 1.00 97.19 81 PHE A CA 1
ATOM 638 C C . PHE A 1 81 ? -17.655 -3.845 2.331 1.00 97.19 81 PHE A C 1
ATOM 640 O O . PHE A 1 81 ? -18.237 -4.360 3.286 1.00 97.19 81 PHE A O 1
ATOM 647 N N . HIS A 1 82 ? -17.024 -2.674 2.432 1.00 97.69 82 HIS A N 1
ATOM 648 C CA . HIS A 1 82 ? -17.084 -1.835 3.629 1.00 97.69 82 HIS A CA 1
ATOM 649 C C . HIS A 1 82 ? -18.273 -0.864 3.524 1.00 97.69 82 HIS A C 1
ATOM 651 O O . HIS A 1 82 ? -18.298 -0.038 2.614 1.00 97.69 82 HIS A O 1
ATOM 657 N N . PRO A 1 83 ? -19.268 -0.915 4.430 1.00 97.56 83 PRO A N 1
ATOM 658 C CA . PRO A 1 83 ? -20.4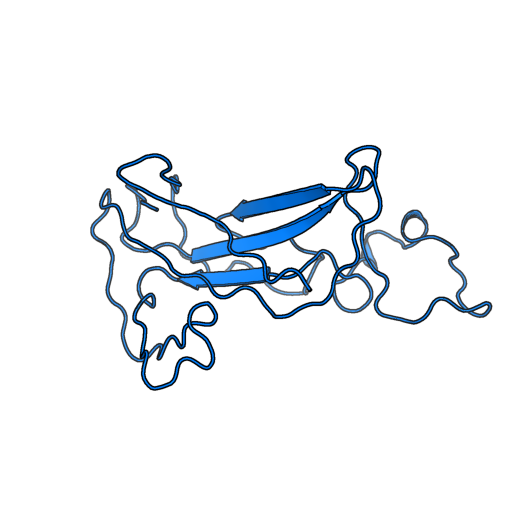56 -0.067 4.327 1.00 97.56 83 PRO A CA 1
ATOM 659 C C . PRO A 1 83 ? -20.188 1.399 4.668 1.00 97.56 83 PRO A C 1
ATOM 661 O O . PRO A 1 83 ? -20.921 2.272 4.221 1.00 97.56 83 PRO A O 1
ATOM 664 N N . HIS A 1 84 ? -19.142 1.678 5.451 1.00 97.56 84 HIS A N 1
ATOM 665 C CA . HIS A 1 84 ? -18.777 3.026 5.900 1.00 97.56 84 HIS A CA 1
ATOM 666 C C . HIS A 1 84 ? -19.879 3.791 6.666 1.00 97.56 84 HIS A C 1
ATOM 668 O O . HIS A 1 84 ? -19.800 5.006 6.802 1.00 97.56 84 HIS A O 1
ATOM 674 N N . GLU A 1 85 ? -20.871 3.095 7.225 1.00 97.62 85 GLU A N 1
ATOM 675 C CA . GLU A 1 85 ? -22.023 3.710 7.910 1.00 97.62 85 GLU A CA 1
ATOM 676 C C . GLU A 1 85 ? -21.731 4.167 9.349 1.00 97.62 85 GLU A C 1
ATOM 678 O O . GLU A 1 85 ? -22.479 4.961 9.916 1.00 97.62 85 GLU A O 1
ATOM 683 N N . LYS A 1 86 ? -20.653 3.665 9.961 1.00 97.00 86 LYS A N 1
ATOM 684 C CA . LYS A 1 86 ? -20.242 4.006 11.328 1.00 97.00 86 LYS A CA 1
ATOM 685 C C . LYS A 1 86 ? -18.728 3.959 11.495 1.00 97.00 86 LYS A C 1
ATOM 687 O O . LYS A 1 86 ? -18.037 3.242 10.771 1.00 97.00 86 LYS A O 1
ATOM 692 N N . GLU A 1 87 ? -18.254 4.675 12.509 1.00 98.00 87 GLU A N 1
ATOM 693 C CA . GLU A 1 87 ? -16.877 4.616 12.993 1.00 98.00 87 GLU A CA 1
ATOM 694 C C . GLU A 1 87 ? -16.793 3.745 14.252 1.00 98.00 87 GLU A C 1
ATOM 696 O O . GLU A 1 87 ? -17.341 4.073 15.302 1.00 98.00 87 GLU A O 1
ATOM 701 N N . GLU A 1 88 ? -16.064 2.637 14.170 1.00 97.88 88 GLU A N 1
ATOM 702 C CA . GLU A 1 88 ? -15.711 1.792 15.308 1.00 97.88 88 GLU A CA 1
ATOM 703 C C . GLU A 1 88 ? -14.268 2.070 15.735 1.00 97.88 88 GLU A C 1
ATOM 705 O O . GLU A 1 88 ? -13.347 1.367 15.310 1.00 97.88 88 GLU A O 1
ATOM 710 N N . LYS A 1 89 ? -14.047 3.097 16.562 1.00 98.06 89 LYS A N 1
ATOM 711 C CA . LYS A 1 89 ? -12.699 3.456 17.043 1.00 98.06 89 LYS A CA 1
ATOM 712 C C . LYS A 1 89 ? -11.952 2.258 17.640 1.00 98.06 89 LYS A C 1
ATOM 714 O O . LYS A 1 89 ? -12.546 1.338 18.205 1.00 98.06 89 LYS A O 1
ATOM 719 N N . VAL A 1 90 ? -10.634 2.259 17.477 1.00 98.00 90 VAL A N 1
ATOM 720 C CA . VAL A 1 90 ? -9.731 1.200 17.932 1.00 98.00 90 VAL A CA 1
ATOM 721 C C . VAL A 1 90 ? -9.076 1.669 19.218 1.00 98.00 90 VAL A C 1
ATOM 723 O O . VAL A 1 90 ? -8.389 2.677 19.218 1.00 98.00 90 VAL A O 1
ATOM 726 N N . THR A 1 91 ? -9.237 0.950 20.325 1.00 98.38 91 THR A N 1
ATOM 727 C CA . THR A 1 91 ? -8.529 1.314 21.559 1.00 98.38 91 THR A CA 1
ATOM 728 C C . THR A 1 91 ? -7.010 1.330 21.314 1.00 98.38 91 THR A C 1
ATOM 730 O O . THR A 1 91 ? -6.481 0.316 20.839 1.00 98.38 91 THR A O 1
ATOM 733 N N . PRO A 1 92 ? -6.292 2.423 21.643 1.00 98.38 92 PRO A N 1
ATOM 734 C CA . PRO A 1 92 ? -4.854 2.515 21.411 1.00 98.38 92 PRO A CA 1
ATOM 735 C C . PRO A 1 92 ? -4.088 1.312 21.977 1.00 98.38 92 PRO A C 1
ATOM 737 O O . PRO A 1 92 ? -4.373 0.820 23.067 1.00 98.38 92 PRO A O 1
ATOM 740 N N . GLY A 1 93 ? -3.131 0.804 21.205 1.00 97.81 93 GLY A N 1
ATOM 741 C CA . GLY A 1 93 ? -2.340 -0.389 21.512 1.00 97.81 93 GLY A CA 1
ATOM 742 C C . GLY A 1 93 ? -3.020 -1.716 21.158 1.00 97.81 93 GLY A C 1
ATOM 743 O O . GLY A 1 93 ? -2.347 -2.745 21.134 1.00 97.81 93 GLY A O 1
ATOM 744 N N . THR A 1 94 ? -4.312 -1.715 20.820 1.00 97.94 94 THR A N 1
ATOM 745 C CA . THR A 1 94 ? -5.039 -2.942 20.465 1.00 97.94 94 THR A CA 1
ATOM 746 C C . THR A 1 94 ? -4.710 -3.384 19.044 1.00 97.94 94 THR A C 1
ATOM 748 O O . THR A 1 94 ? -4.675 -2.581 18.108 1.00 97.94 94 THR A O 1
ATOM 751 N N . VAL A 1 95 ? -4.482 -4.687 18.867 1.00 97.69 95 VAL A N 1
ATOM 752 C CA . VAL A 1 95 ? -4.314 -5.283 17.541 1.00 97.69 95 VAL A CA 1
ATOM 753 C C . VAL A 1 95 ? -5.683 -5.480 16.901 1.00 97.69 95 VAL A C 1
ATOM 755 O O . VAL A 1 95 ? -6.533 -6.188 17.432 1.00 97.69 95 VAL A O 1
ATOM 758 N N . VAL A 1 96 ? -5.879 -4.877 15.732 1.00 97.44 96 VAL A N 1
ATOM 759 C CA . VAL A 1 96 ? -7.096 -4.995 14.927 1.00 97.44 96 VAL A CA 1
ATOM 760 C C . VAL A 1 96 ? -6.786 -5.605 13.560 1.00 97.44 96 VAL A C 1
ATOM 762 O O . VAL A 1 96 ? -5.754 -5.304 12.947 1.00 97.44 96 VAL A O 1
ATOM 765 N N . ARG A 1 97 ? -7.663 -6.486 13.071 1.00 96.62 97 ARG A N 1
ATOM 766 C CA . ARG A 1 97 ? -7.592 -7.020 11.705 1.00 96.62 97 ARG A CA 1
ATOM 767 C C . ARG A 1 97 ? -8.156 -5.993 10.724 1.00 96.62 97 ARG A C 1
ATOM 769 O O . ARG A 1 97 ? -9.203 -5.413 10.985 1.00 96.62 97 ARG A O 1
ATOM 776 N N . LEU A 1 98 ? -7.457 -5.802 9.609 1.00 97.44 98 LEU A N 1
ATOM 777 C CA . LEU A 1 98 ? -7.880 -4.955 8.499 1.00 97.44 98 LEU A CA 1
ATOM 778 C C . LEU A 1 98 ? -7.862 -5.813 7.235 1.00 97.44 98 LEU A C 1
ATOM 780 O O . LEU A 1 98 ? -6.792 -6.265 6.830 1.00 97.44 98 LEU A O 1
ATOM 784 N N . ASP A 1 99 ? -9.030 -6.053 6.645 1.00 96.44 99 ASP A N 1
ATOM 785 C CA . ASP A 1 99 ? -9.138 -6.668 5.323 1.00 96.44 99 ASP A CA 1
ATOM 786 C C . ASP A 1 99 ? -9.239 -5.531 4.305 1.00 96.44 99 ASP A C 1
ATOM 788 O O . ASP A 1 99 ? -10.286 -4.913 4.165 1.00 96.44 99 ASP A O 1
ATOM 792 N N . ILE A 1 100 ? -8.119 -5.188 3.667 1.00 96.75 100 ILE A N 1
ATOM 793 C CA . ILE A 1 100 ? -8.022 -4.029 2.772 1.00 96.75 100 ILE A CA 1
ATOM 794 C C . ILE A 1 100 ? -8.163 -4.517 1.332 1.00 96.75 100 ILE A C 1
ATOM 796 O O . ILE A 1 100 ? -7.293 -5.233 0.835 1.00 96.75 100 ILE A O 1
ATOM 800 N N . GLY A 1 101 ? -9.246 -4.118 0.663 1.00 94.50 101 GLY A N 1
ATOM 801 C CA . GLY A 1 101 ? -9.406 -4.338 -0.773 1.00 94.50 101 GLY A CA 1
ATOM 802 C C . GLY A 1 101 ? -8.325 -3.599 -1.566 1.00 94.50 101 GLY A C 1
ATOM 803 O O . GLY A 1 101 ? -8.068 -2.418 -1.327 1.00 94.50 101 GLY A O 1
ATOM 804 N N . ILE A 1 102 ? -7.687 -4.296 -2.504 1.00 94.25 102 ILE A N 1
ATOM 805 C CA . ILE A 1 102 ? -6.691 -3.734 -3.424 1.00 94.25 102 ILE A CA 1
ATOM 806 C C . ILE A 1 102 ? -7.339 -3.644 -4.797 1.00 94.25 102 ILE A C 1
ATOM 808 O O . ILE A 1 102 ? -7.927 -4.625 -5.244 1.00 94.25 102 ILE A O 1
ATOM 812 N N . TRP A 1 103 ? -7.238 -2.488 -5.455 1.00 91.50 103 TRP A N 1
ATOM 813 C CA . TRP A 1 103 ? -7.917 -2.250 -6.727 1.00 91.50 103 TRP A CA 1
ATOM 814 C C . TRP A 1 103 ? -7.552 -3.303 -7.789 1.00 91.50 103 TRP A C 1
ATOM 816 O O . TRP A 1 103 ? -6.398 -3.714 -7.903 1.00 91.50 103 TRP A O 1
ATOM 826 N N . ALA A 1 104 ? -8.545 -3.755 -8.558 1.00 89.31 104 ALA A N 1
ATOM 827 C CA . ALA A 1 104 ? -8.395 -4.869 -9.487 1.00 89.31 104 ALA A CA 1
ATOM 828 C C . ALA A 1 104 ? -7.467 -4.518 -10.656 1.00 89.31 104 ALA A C 1
ATOM 830 O O . ALA A 1 104 ? -7.550 -3.438 -11.239 1.00 89.31 104 ALA A O 1
ATOM 831 N N . MET A 1 105 ? -6.595 -5.452 -11.024 1.00 87.19 105 MET A N 1
ATOM 832 C CA . MET A 1 105 ? -5.573 -5.215 -12.033 1.00 87.19 105 MET A CA 1
ATOM 833 C C . MET A 1 105 ? -5.067 -6.519 -12.656 1.00 87.19 105 MET A C 1
ATOM 835 O O . MET A 1 105 ? -4.879 -7.500 -11.945 1.00 87.19 105 MET A O 1
ATOM 839 N N . GLY A 1 106 ? -4.760 -6.488 -13.957 1.00 91.75 106 GLY A N 1
ATOM 840 C CA . GLY A 1 106 ? -3.835 -7.432 -14.585 1.00 91.75 106 GLY A CA 1
ATOM 841 C C . GLY A 1 106 ? -2.417 -6.858 -14.655 1.00 91.75 106 GLY A C 1
ATOM 842 O O . GLY A 1 106 ? -2.218 -5.785 -15.222 1.00 91.75 106 GLY A O 1
ATOM 843 N N . ILE A 1 107 ? -1.442 -7.567 -14.083 1.00 94.00 107 ILE A N 1
ATOM 844 C CA . ILE A 1 107 ? -0.007 -7.306 -14.264 1.00 94.00 107 ILE A CA 1
ATOM 845 C C . ILE A 1 107 ? 0.645 -8.612 -14.697 1.00 94.00 107 ILE A C 1
ATOM 847 O O . ILE A 1 107 ? 0.511 -9.630 -14.023 1.00 94.00 107 ILE A O 1
ATOM 851 N N . GLU A 1 108 ? 1.376 -8.556 -15.801 1.00 94.56 108 GLU A N 1
ATOM 852 C CA . GLU A 1 108 ? 2.233 -9.646 -16.251 1.00 94.56 108 GLU A CA 1
ATOM 853 C C . GLU A 1 108 ? 3.592 -9.563 -15.551 1.00 94.56 108 GLU A C 1
ATOM 855 O O . GLU A 1 108 ? 4.152 -8.472 -15.399 1.00 94.56 108 GLU A O 1
ATOM 860 N N . TYR A 1 109 ? 4.114 -10.710 -15.119 1.00 95.50 109 TYR A N 1
ATOM 861 C CA . TYR A 1 109 ? 5.433 -10.839 -14.504 1.00 95.50 109 TYR A CA 1
ATOM 862 C C . TYR A 1 109 ? 6.275 -11.820 -15.314 1.00 95.50 109 TYR A C 1
ATOM 864 O O . TYR A 1 109 ? 5.938 -12.996 -15.437 1.00 95.50 109 TYR A O 1
ATOM 872 N N . GLU A 1 110 ? 7.393 -11.329 -15.824 1.00 96.94 110 GLU A N 1
ATOM 873 C CA . GLU A 1 110 ? 8.404 -12.103 -16.523 1.00 96.94 110 GLU A CA 1
ATOM 874 C C . GLU A 1 110 ? 9.361 -12.783 -15.541 1.00 96.94 110 GLU A C 1
ATOM 876 O O . GLU A 1 110 ? 9.533 -12.372 -14.389 1.00 96.94 110 GLU A O 1
ATOM 881 N N . ALA A 1 111 ? 10.068 -13.809 -16.016 1.00 97.81 111 ALA A N 1
ATOM 882 C CA . ALA A 1 111 ? 11.060 -14.510 -15.208 1.00 97.81 111 ALA A CA 1
ATOM 883 C C . ALA A 1 111 ? 12.121 -13.546 -14.633 1.00 97.81 111 ALA A C 1
ATOM 885 O O . ALA A 1 111 ? 12.846 -12.878 -15.379 1.00 97.81 111 ALA A O 1
ATOM 886 N N . GLY A 1 112 ? 12.233 -13.528 -13.302 1.00 98.00 112 GLY A N 1
ATOM 887 C CA . GLY A 1 112 ? 13.154 -12.681 -12.537 1.00 98.00 112 GLY A CA 1
ATOM 888 C C . GLY A 1 112 ? 12.544 -11.371 -12.030 1.00 98.00 112 GLY A C 1
ATOM 889 O O . GLY A 1 112 ? 13.163 -10.716 -11.198 1.00 98.00 112 GLY A O 1
ATOM 890 N N . GLU A 1 113 ? 11.351 -10.996 -12.486 1.00 98.19 113 GLU A N 1
ATOM 891 C CA . GLU A 1 113 ? 10.604 -9.869 -11.925 1.00 98.19 113 GLU A CA 1
ATOM 892 C C . GLU A 1 113 ? 9.926 -10.268 -10.609 1.00 98.19 113 GLU A C 1
ATOM 894 O O . GLU A 1 113 ? 9.722 -11.449 -10.318 1.00 98.19 113 GLU A O 1
ATOM 899 N N . SER A 1 114 ? 9.586 -9.281 -9.781 1.00 97.44 114 SER A N 1
ATOM 900 C CA . SER A 1 114 ? 9.001 -9.543 -8.463 1.00 97.44 114 SER A CA 1
ATOM 901 C C . SER A 1 114 ? 7.948 -8.517 -8.068 1.00 97.44 114 SER A C 1
ATOM 903 O O . SER A 1 114 ? 7.824 -7.452 -8.669 1.00 97.44 114 SER A O 1
ATOM 905 N N . ILE A 1 115 ? 7.162 -8.860 -7.050 1.00 96.56 115 ILE A N 1
ATOM 906 C CA . ILE A 1 115 ? 6.178 -7.973 -6.438 1.00 96.56 115 ILE A CA 1
ATOM 907 C C . ILE A 1 115 ? 6.710 -7.443 -5.106 1.00 96.56 115 ILE A C 1
ATOM 909 O O . ILE A 1 115 ? 7.222 -8.201 -4.282 1.00 96.56 115 ILE A O 1
ATOM 913 N N . GLN A 1 116 ? 6.545 -6.145 -4.876 1.00 97.00 116 GLN A N 1
ATOM 914 C CA . GLN A 1 116 ? 6.804 -5.495 -3.598 1.00 97.00 116 GLN A CA 1
ATOM 915 C C . GLN A 1 116 ? 5.486 -5.020 -2.993 1.00 97.00 116 GLN A C 1
ATOM 917 O O . GLN A 1 116 ? 4.719 -4.302 -3.630 1.00 97.00 116 GLN A O 1
ATOM 922 N N . VAL A 1 117 ? 5.237 -5.421 -1.747 1.00 96.75 117 VAL A N 1
ATOM 923 C CA . VAL A 1 117 ? 4.090 -4.962 -0.960 1.00 96.75 117 VAL A CA 1
ATOM 924 C C . VAL A 1 117 ? 4.552 -3.810 -0.085 1.00 96.75 117 VAL A C 1
ATOM 926 O O . VAL A 1 117 ? 5.369 -4.003 0.817 1.00 96.75 117 VAL A O 1
ATOM 929 N N . GLU A 1 118 ? 4.014 -2.625 -0.324 1.00 97.31 118 GLU A N 1
ATOM 930 C CA . GLU A 1 118 ? 4.273 -1.456 0.505 1.00 97.31 118 GLU A CA 1
ATOM 931 C C . GLU A 1 118 ? 3.069 -1.160 1.398 1.00 97.31 118 GLU A C 1
ATOM 933 O O . GLU A 1 118 ? 1.921 -1.238 0.957 1.00 97.31 118 GLU A O 1
ATOM 938 N N . ILE A 1 119 ? 3.336 -0.820 2.661 1.00 97.50 119 ILE A N 1
ATOM 939 C CA . ILE A 1 119 ? 2.328 -0.484 3.671 1.00 97.50 119 ILE A CA 1
ATOM 940 C C . ILE A 1 119 ? 2.739 0.837 4.315 1.00 97.50 119 ILE A C 1
ATOM 942 O O . ILE A 1 119 ? 3.849 0.946 4.835 1.00 97.50 119 ILE A O 1
ATOM 946 N N . SER A 1 120 ? 1.852 1.830 4.317 1.00 96.12 120 SER A N 1
ATOM 947 C CA . SER A 1 120 ? 2.152 3.157 4.861 1.00 96.12 120 SER A CA 1
ATOM 948 C C . SER A 1 120 ? 0.933 3.834 5.484 1.00 96.12 120 SER A C 1
ATOM 950 O O . SER A 1 120 ? -0.210 3.447 5.259 1.00 96.12 120 SER A O 1
ATOM 952 N N . GLY A 1 121 ? 1.190 4.870 6.285 1.00 95.31 121 GLY A N 1
ATOM 953 C CA . GLY A 1 121 ? 0.178 5.807 6.776 1.00 95.31 121 GLY A CA 1
ATOM 954 C C . GLY A 1 121 ? -0.134 6.956 5.804 1.00 95.31 121 GLY A C 1
ATOM 955 O O . GLY A 1 121 ? -0.846 7.889 6.172 1.00 95.31 121 GLY A O 1
ATOM 956 N N . HIS A 1 122 ? 0.431 6.938 4.597 1.00 92.44 122 HIS A N 1
ATOM 957 C CA . HIS A 1 122 ? 0.193 7.919 3.539 1.00 92.44 122 HIS A CA 1
ATOM 958 C C . HIS A 1 122 ? 0.338 7.270 2.157 1.00 92.44 122 HIS A C 1
ATOM 960 O O . HIS A 1 122 ? 0.846 6.154 2.029 1.00 92.44 122 HIS A O 1
ATOM 966 N N . ILE A 1 123 ? -0.096 7.982 1.119 1.00 89.56 123 ILE A N 1
ATOM 967 C CA . ILE A 1 123 ? 0.020 7.532 -0.268 1.00 89.56 123 ILE A CA 1
ATOM 968 C C . ILE A 1 123 ? 1.489 7.359 -0.697 1.00 89.56 123 ILE A C 1
ATOM 970 O O . ILE A 1 123 ? 2.316 8.231 -0.451 1.00 89.56 123 ILE A O 1
ATOM 974 N N . MET A 1 124 ? 1.801 6.240 -1.357 1.00 90.19 124 MET A N 1
ATOM 975 C CA . MET A 1 124 ? 3.144 5.913 -1.879 1.00 90.19 124 MET A CA 1
ATOM 976 C C . MET A 1 124 ? 3.206 5.940 -3.418 1.00 90.19 124 MET A C 1
ATOM 978 O O . MET A 1 124 ? 4.248 5.669 -4.011 1.00 90.19 124 MET A O 1
ATOM 982 N N . GLY A 1 125 ? 2.082 6.212 -4.085 1.00 84.06 125 GLY A N 1
ATOM 983 C CA . GLY A 1 125 ? 1.971 6.220 -5.543 1.00 84.06 125 GLY A CA 1
ATOM 984 C C . GLY A 1 125 ? 2.620 7.433 -6.215 1.00 84.06 125 GLY A C 1
ATOM 985 O O . GLY A 1 125 ? 3.337 8.221 -5.599 1.00 84.06 125 GLY A O 1
ATOM 986 N N . VAL A 1 126 ? 2.345 7.578 -7.510 1.00 87.62 126 VAL A N 1
ATOM 987 C CA . VAL A 1 126 ? 2.683 8.791 -8.267 1.00 87.62 126 VAL A CA 1
ATOM 988 C C . VAL A 1 126 ? 1.817 9.953 -7.760 1.00 87.62 126 VAL A C 1
ATOM 990 O O . VAL A 1 126 ? 0.732 9.726 -7.227 1.00 87.62 126 VAL A O 1
ATOM 993 N N . ASN A 1 127 ? 2.286 11.196 -7.901 1.00 83.94 127 ASN A N 1
ATOM 994 C CA . ASN A 1 127 ? 1.530 12.377 -7.483 1.00 83.94 127 ASN A CA 1
ATOM 995 C C . ASN A 1 127 ? 0.110 12.372 -8.082 1.00 83.94 127 ASN A C 1
ATOM 997 O O . ASN A 1 127 ? -0.053 12.357 -9.305 1.00 83.94 127 ASN A O 1
ATOM 1001 N N . ASN A 1 128 ? -0.889 12.412 -7.202 1.00 81.62 128 ASN A N 1
ATOM 1002 C CA . ASN A 1 128 ? -2.311 12.358 -7.526 1.00 81.62 128 ASN A CA 1
ATOM 1003 C C . ASN A 1 128 ? -3.042 13.692 -7.321 1.00 81.62 128 ASN A C 1
ATOM 1005 O O . ASN A 1 128 ? -4.266 13.729 -7.238 1.00 81.62 128 ASN A O 1
ATOM 1009 N N . PHE A 1 129 ? -2.299 14.792 -7.161 1.00 83.44 129 PHE A N 1
ATOM 1010 C CA . PHE A 1 129 ? -2.829 16.122 -6.826 1.00 83.44 129 PHE A CA 1
ATOM 1011 C C . PHE A 1 129 ? -3.588 16.193 -5.486 1.00 83.44 129 PHE A C 1
ATOM 1013 O O . PHE A 1 129 ? -4.155 17.232 -5.141 1.00 83.44 129 PHE A O 1
ATOM 1020 N N . GLY A 1 130 ? -3.591 15.107 -4.713 1.00 81.12 130 GLY A N 1
ATOM 1021 C CA . GLY A 1 130 ? -4.206 15.022 -3.402 1.00 81.12 130 GLY A CA 1
ATOM 1022 C C . GLY A 1 130 ? -3.375 15.712 -2.325 1.00 81.12 130 GLY A C 1
ATOM 1023 O O . GLY A 1 130 ? -2.199 16.036 -2.491 1.00 81.12 130 GLY A O 1
ATOM 1024 N N . THR A 1 131 ? -3.996 15.919 -1.167 1.00 83.94 131 THR A N 1
ATOM 1025 C CA . THR A 1 131 ? -3.298 16.394 0.033 1.00 83.94 131 THR A CA 1
ATOM 1026 C C . THR A 1 131 ? -3.494 15.389 1.156 1.00 83.94 131 THR A C 1
ATOM 1028 O O . THR A 1 131 ? -4.533 14.746 1.213 1.00 83.94 131 THR A O 1
ATOM 1031 N N . ASN A 1 132 ? -2.546 15.297 2.090 1.00 82.38 132 ASN A N 1
ATOM 1032 C CA . ASN A 1 132 ? -2.670 14.423 3.265 1.00 82.38 132 ASN A CA 1
ATOM 1033 C C . ASN A 1 132 ? -3.424 15.080 4.438 1.00 82.38 132 ASN A C 1
ATOM 1035 O O . ASN A 1 132 ? -3.367 14.583 5.558 1.00 82.38 132 ASN A O 1
ATOM 1039 N N . LYS A 1 133 ? -4.113 16.209 4.216 1.00 87.00 133 LYS A N 1
ATOM 1040 C CA . LYS A 1 133 ? -4.753 16.995 5.290 1.00 87.00 133 LYS A CA 1
ATOM 1041 C C . LYS A 1 133 ? -5.916 16.270 5.976 1.00 87.00 133 LYS A C 1
ATOM 1043 O O . LYS A 1 133 ? -6.261 16.623 7.096 1.00 87.00 133 LYS A O 1
ATOM 1048 N N . HIS A 1 134 ? -6.528 15.293 5.309 1.00 85.19 134 HIS A N 1
ATOM 1049 C CA . HIS A 1 134 ? -7.593 14.452 5.870 1.00 85.19 134 HIS A CA 1
ATOM 1050 C C . HIS A 1 134 ? -7.067 13.345 6.790 1.00 85.19 134 HIS A C 1
ATOM 1052 O O . HIS A 1 134 ? -7.859 12.739 7.517 1.00 85.19 134 HIS A O 1
ATOM 1058 N N . SER A 1 135 ? -5.765 13.049 6.722 1.00 90.56 135 SER A N 1
ATOM 1059 C CA . SER A 1 135 ? -5.151 12.009 7.536 1.00 90.56 135 SER A CA 1
ATOM 1060 C C . SER A 1 135 ? -4.989 12.508 8.961 1.00 90.56 135 SER A C 1
ATOM 1062 O O . SER A 1 135 ? -4.384 13.550 9.209 1.00 90.56 135 SER A O 1
ATOM 1064 N N . LEU A 1 136 ? -5.530 11.737 9.898 1.00 93.06 136 LEU A N 1
ATOM 1065 C CA . LEU A 1 136 ? -5.366 11.979 11.329 1.00 93.06 136 LEU A CA 1
ATOM 1066 C C . LEU A 1 136 ? -4.230 11.142 11.919 1.00 93.06 136 LEU A C 1
ATOM 1068 O O . LEU A 1 136 ? -4.005 11.206 13.123 1.00 93.06 136 LEU A O 1
ATOM 1072 N N . ASN A 1 137 ? -3.526 10.365 11.087 1.00 97.00 137 ASN A N 1
ATOM 1073 C CA . ASN A 1 137 ? -2.484 9.445 11.523 1.00 97.00 137 ASN A CA 1
ATOM 1074 C C . ASN A 1 137 ? -1.464 10.115 12.438 1.00 97.00 137 ASN A C 1
ATOM 1076 O O . ASN A 1 137 ? -0.938 11.191 12.149 1.00 97.00 137 ASN A O 1
ATOM 1080 N N . LYS A 1 138 ? -1.141 9.423 13.528 1.00 96.81 138 LYS A N 1
ATOM 1081 C CA . LYS A 1 138 ? -0.198 9.890 14.534 1.00 96.81 138 LYS A CA 1
ATOM 1082 C C . LYS A 1 138 ? 0.622 8.721 15.055 1.00 96.81 138 LYS A C 1
ATOM 1084 O O . LYS A 1 138 ? 0.084 7.653 15.324 1.00 96.81 138 LYS A O 1
ATOM 1089 N N . GLY A 1 139 ? 1.916 8.963 15.243 1.00 96.06 139 GLY A N 1
ATOM 1090 C CA . GLY A 1 139 ? 2.813 8.003 15.872 1.00 96.06 139 GLY A CA 1
ATOM 1091 C C . GLY A 1 139 ? 3.115 6.784 15.005 1.00 96.06 139 GLY A C 1
ATOM 1092 O O . GLY A 1 139 ? 3.173 6.878 13.777 1.00 96.06 139 GLY A O 1
ATOM 1093 N N . ARG A 1 140 ? 3.386 5.645 15.649 1.00 97.56 140 ARG A N 1
ATOM 1094 C CA . ARG A 1 140 ? 3.880 4.444 14.959 1.00 97.56 140 ARG A CA 1
ATOM 1095 C C . ARG A 1 140 ? 2.776 3.414 14.756 1.00 97.56 140 ARG A C 1
ATOM 1097 O O . ARG A 1 140 ? 2.299 2.801 15.709 1.00 97.56 140 ARG A O 1
ATOM 1104 N N . HIS A 1 141 ? 2.475 3.134 13.493 1.00 98.19 141 HIS A N 1
ATOM 1105 C CA . HIS A 1 141 ? 1.661 1.984 13.115 1.00 98.19 141 HIS A CA 1
ATOM 1106 C C . HIS A 1 141 ? 2.523 0.718 13.092 1.00 98.19 141 HIS A C 1
ATOM 1108 O O . HIS A 1 141 ? 3.654 0.730 12.605 1.00 98.19 141 HIS A O 1
ATOM 1114 N N . VAL A 1 142 ? 1.987 -0.386 13.608 1.00 98.06 142 VAL A N 1
ATOM 1115 C CA . VAL A 1 142 ? 2.674 -1.680 13.677 1.00 98.06 142 VAL A CA 1
ATOM 1116 C C . VAL A 1 142 ? 1.898 -2.717 12.874 1.00 98.06 142 VAL A C 1
ATOM 1118 O O . VAL A 1 142 ? 0.707 -2.957 13.110 1.00 98.06 142 VAL A O 1
ATOM 1121 N N . VAL A 1 143 ? 2.586 -3.354 11.927 1.00 97.75 143 VAL A N 1
ATOM 1122 C CA . VAL A 1 143 ? 2.094 -4.539 11.219 1.00 97.75 143 VAL A CA 1
ATOM 1123 C C . VAL A 1 143 ? 2.562 -5.775 11.982 1.00 97.75 143 VAL A C 1
ATOM 1125 O O . VAL A 1 143 ? 3.733 -5.888 12.330 1.00 97.75 143 VAL A O 1
ATOM 1128 N N . HIS A 1 144 ? 1.638 -6.691 12.262 1.00 97.31 144 HIS A N 1
ATOM 1129 C CA . HIS A 1 144 ? 1.907 -7.909 13.030 1.00 97.31 144 HIS A CA 1
ATOM 1130 C C . HIS A 1 144 ? 1.904 -9.110 12.090 1.00 97.31 144 HIS A C 1
ATOM 1132 O O . HIS A 1 144 ? 0.996 -9.226 11.268 1.00 97.31 144 HIS A O 1
ATOM 1138 N N . PHE A 1 145 ? 2.885 -9.998 12.230 1.00 94.25 145 PHE A N 1
ATOM 1139 C CA . PHE A 1 145 ? 3.031 -11.222 11.439 1.00 94.25 145 PHE A CA 1
ATOM 1140 C C . PHE A 1 145 ? 3.284 -12.425 12.359 1.00 94.25 145 PHE A C 1
ATOM 1142 O O . PHE A 1 145 ? 3.752 -12.262 13.486 1.00 94.25 145 PHE A O 1
ATOM 1149 N N . GLY A 1 146 ? 3.003 -13.634 11.872 1.00 90.94 146 GLY A N 1
ATOM 1150 C CA . GLY A 1 146 ? 3.270 -14.897 12.569 1.00 90.94 146 GLY A CA 1
ATOM 1151 C C . GLY A 1 146 ? 2.006 -15.715 12.836 1.00 90.94 146 GLY A C 1
ATOM 1152 O O . GLY A 1 146 ? 0.914 -15.341 12.419 1.00 90.94 146 GLY A O 1
ATOM 1153 N N . ALA A 1 147 ? 2.144 -16.838 13.548 1.00 86.56 147 ALA A N 1
ATOM 1154 C CA . ALA A 1 147 ? 1.058 -17.808 13.745 1.00 86.56 147 ALA A CA 1
ATOM 1155 C C . ALA A 1 147 ? -0.216 -17.202 14.368 1.00 86.56 147 ALA A C 1
ATOM 1157 O O . ALA A 1 147 ? -1.323 -17.578 14.000 1.00 86.56 147 ALA A O 1
ATOM 1158 N N . GLN A 1 148 ? -0.059 -16.238 15.280 1.00 90.75 148 GLN A N 1
ATOM 1159 C CA . GLN A 1 148 ? -1.179 -15.547 15.931 1.00 90.75 148 GLN A CA 1
ATOM 1160 C C . GLN A 1 148 ? -1.753 -14.397 15.083 1.00 90.75 148 GLN A C 1
ATOM 1162 O O . GLN A 1 148 ? -2.886 -13.979 15.299 1.00 90.75 148 GLN A O 1
ATOM 1167 N N . HIS A 1 149 ? -0.990 -13.893 14.105 1.00 92.75 149 HIS A N 1
ATOM 1168 C CA . HIS A 1 149 ? -1.343 -12.742 13.273 1.00 92.75 149 HIS A CA 1
ATOM 1169 C C . HIS A 1 149 ? -0.966 -13.015 11.811 1.00 92.75 149 HIS A C 1
ATOM 1171 O O . HIS A 1 149 ? 0.089 -12.602 11.329 1.00 92.75 149 HIS A O 1
ATOM 1177 N N . ALA A 1 150 ? -1.841 -13.723 11.096 1.00 90.94 150 ALA A N 1
ATOM 1178 C CA . ALA A 1 150 ? -1.613 -14.168 9.719 1.00 90.94 150 ALA A CA 1
ATOM 1179 C C . ALA A 1 150 ? -1.839 -13.056 8.670 1.00 90.94 150 ALA A C 1
ATOM 1181 O O . ALA A 1 150 ? -2.636 -13.224 7.737 1.00 90.94 150 ALA A O 1
ATOM 1182 N N . SER A 1 151 ? -1.160 -11.914 8.835 1.00 95.69 151 SER A N 1
ATOM 1183 C CA . SER A 1 151 ? -1.115 -10.852 7.823 1.00 95.69 151 SER A CA 1
ATOM 1184 C C . SER A 1 151 ? -0.522 -11.410 6.532 1.00 95.69 151 SER A C 1
ATOM 1186 O O . SER A 1 151 ? 0.548 -12.017 6.542 1.00 95.69 151 SER A O 1
ATOM 1188 N N . ARG A 1 152 ? -1.241 -11.232 5.425 1.00 94.81 152 ARG A N 1
ATOM 1189 C CA . ARG A 1 152 ? -0.906 -11.802 4.119 1.00 94.81 152 ARG A CA 1
ATOM 1190 C C . ARG A 1 152 ? -1.476 -10.934 3.008 1.00 94.81 152 ARG A C 1
ATOM 1192 O O . ARG A 1 152 ? -2.471 -10.246 3.220 1.00 94.81 152 ARG A O 1
ATOM 1199 N N . VAL A 1 153 ? -0.878 -11.033 1.829 1.00 94.25 153 VAL A N 1
ATOM 1200 C CA . VAL A 1 153 ? -1.455 -10.523 0.582 1.00 94.25 153 VAL A CA 1
ATOM 1201 C C . VAL A 1 153 ? -2.004 -11.710 -0.193 1.00 94.25 153 VAL A C 1
ATOM 1203 O O . VAL A 1 153 ? -1.355 -12.752 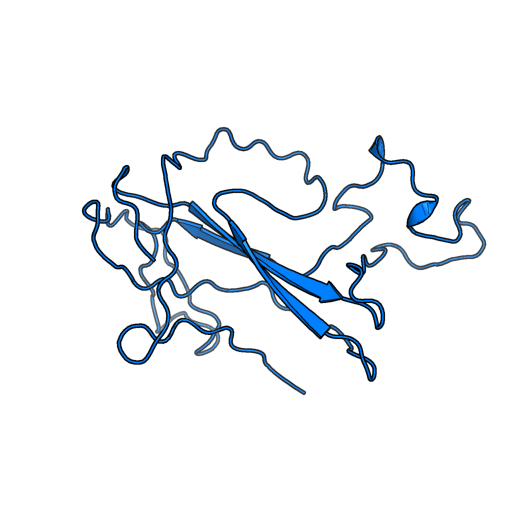-0.268 1.00 94.25 153 VAL A O 1
ATOM 1206 N N . ILE A 1 154 ? -3.215 -11.567 -0.724 1.00 93.44 154 ILE A N 1
ATOM 1207 C CA . ILE A 1 154 ? -3.871 -12.598 -1.524 1.00 93.44 154 ILE A CA 1
ATOM 1208 C C . ILE A 1 154 ? -3.844 -12.129 -2.974 1.00 93.44 154 ILE A C 1
ATOM 1210 O O . ILE A 1 154 ? -4.364 -11.059 -3.280 1.00 93.44 154 ILE A O 1
ATOM 1214 N N . LEU A 1 155 ? -3.211 -12.914 -3.845 1.00 91.88 155 LEU A N 1
ATOM 1215 C CA . LEU A 1 155 ? -3.046 -12.597 -5.261 1.00 91.88 155 LEU A CA 1
ATOM 1216 C C . LEU A 1 155 ? -3.859 -13.584 -6.114 1.00 91.88 155 LEU A C 1
ATOM 1218 O O . LEU A 1 155 ? -3.723 -14.794 -5.913 1.00 91.88 155 LEU A O 1
ATOM 1222 N N . PRO A 1 156 ? -4.690 -13.101 -7.054 1.00 90.44 156 PRO A N 1
ATOM 1223 C CA . PRO A 1 156 ? -5.431 -13.955 -7.974 1.00 90.44 156 PRO A CA 1
ATOM 1224 C C . PRO A 1 156 ? -4.569 -14.288 -9.202 1.00 90.44 156 PRO A C 1
ATOM 1226 O O . PRO A 1 156 ? -4.631 -13.593 -10.213 1.00 90.44 156 PRO A O 1
ATOM 1229 N N . PHE A 1 157 ? -3.741 -15.331 -9.112 1.00 89.44 157 PHE A N 1
ATOM 1230 C CA . PHE A 1 157 ? -2.992 -15.830 -10.271 1.00 89.44 157 PHE A CA 1
ATOM 1231 C C . PHE A 1 157 ? -3.947 -16.448 -11.301 1.00 89.44 157 PHE A C 1
ATOM 1233 O O . PHE A 1 157 ? -4.852 -17.198 -10.924 1.00 89.44 157 PHE A O 1
ATOM 1240 N N . VAL A 1 158 ? -3.727 -16.126 -12.576 1.00 86.25 158 VAL A N 1
ATOM 1241 C CA . VAL A 1 158 ? -4.460 -16.654 -13.738 1.00 86.25 158 VAL A CA 1
ATOM 1242 C C . VAL A 1 158 ? -3.529 -17.406 -14.671 1.00 86.25 158 VAL A C 1
ATOM 1244 O O . VAL A 1 158 ? -2.330 -17.049 -14.705 1.00 86.25 158 VAL A O 1
#

Foldseek 3Di:
DAAQWFQKAKKKKFKFKADLVRHTDKDFPDDDDPPDPDDDPVPQPLVRFACVGIWGGWMWIDMQQQQDFDPVPQPDPLRTDRPSPGGRTHHHPDDDDHSIRTDDDDDDDDPSMDIDMDMDRDDPITHHVDDCPPRPDDDDDDDDPDPVHPDDDDDDDD

Organism: NCBI:txid2601811

Radius of gyration: 17.92 Å; chains: 1; bounding box: 41×36×54 Å